Protein AF-A0A929ZUH4-F1 (afdb_monomer_lite)

Secondary structure (DSSP, 8-state):
---HHHHHHHTTS---HHHHHHHHHHHHHHHHH-SS----HHHHEEE----TT--S-EEEEEE-SS-EEEEEEEEEEETTEEEEEEEE-

Structure (mmCIF, N/CA/C/O backbone):
data_AF-A0A929ZUH4-F1
#
_entry.id   AF-A0A929ZUH4-F1
#
loop_
_atom_site.group_PDB
_atom_site.id
_atom_site.type_symbol
_atom_site.label_atom_id
_atom_site.label_alt_id
_atom_site.label_comp_id
_atom_site.label_asym_id
_atom_site.label_entity_id
_atom_site.label_seq_id
_atom_site.pdbx_PDB_ins_code
_atom_site.Cartn_x
_atom_site.Cartn_y
_atom_site.Cartn_z
_atom_site.occupancy
_atom_site.B_is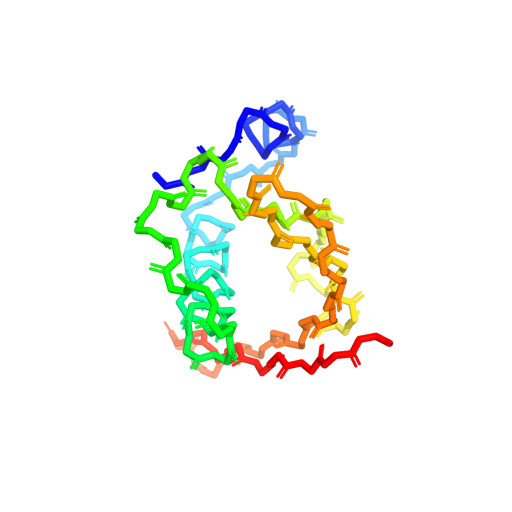o_or_equiv
_atom_site.auth_seq_id
_atom_site.auth_comp_id
_atom_site.auth_asym_id
_atom_site.auth_atom_id
_atom_site.pdbx_PDB_model_num
ATOM 1 N N . PHE A 1 1 ? 8.701 6.549 1.426 1.00 93.31 1 PHE A N 1
ATOM 2 C CA . PHE A 1 1 ? 8.077 5.302 0.941 1.00 93.31 1 PHE A CA 1
ATOM 3 C C . PHE A 1 1 ? 6.921 5.550 -0.021 1.00 93.31 1 PHE A C 1
ATOM 5 O O . PHE A 1 1 ? 6.577 4.630 -0.748 1.00 93.31 1 PHE A O 1
ATOM 12 N N . LEU A 1 2 ? 6.326 6.750 -0.048 1.00 96.50 2 LEU A N 1
ATOM 13 C CA . LEU A 1 2 ? 5.281 7.073 -1.015 1.00 96.50 2 LEU A CA 1
ATOM 14 C C . LEU A 1 2 ? 5.830 7.087 -2.446 1.00 96.50 2 LEU A C 1
ATOM 16 O O . LEU A 1 2 ? 6.888 7.672 -2.689 1.00 96.50 2 LEU A O 1
ATOM 20 N N . HIS A 1 3 ? 5.102 6.462 -3.359 1.00 97.06 3 HIS A N 1
ATOM 21 C CA . HIS A 1 3 ? 5.272 6.553 -4.800 1.00 97.06 3 HIS A CA 1
ATOM 22 C C . HIS A 1 3 ? 4.686 7.887 -5.306 1.00 97.06 3 HIS A C 1
ATOM 24 O O . HIS A 1 3 ? 3.737 8.393 -4.702 1.00 97.06 3 HIS A O 1
ATOM 30 N N . PRO A 1 4 ? 5.200 8.490 -6.397 1.00 95.94 4 PRO A N 1
ATOM 31 C CA . PRO A 1 4 ? 4.688 9.766 -6.912 1.00 95.94 4 PRO A CA 1
ATOM 32 C C . PRO A 1 4 ? 3.170 9.816 -7.143 1.00 95.94 4 PRO A C 1
ATOM 34 O O . PRO A 1 4 ? 2.549 10.842 -6.883 1.00 95.94 4 PRO A O 1
ATOM 37 N N . THR A 1 5 ? 2.559 8.707 -7.569 1.00 95.50 5 THR A N 1
ATOM 38 C CA . THR A 1 5 ? 1.096 8.614 -7.732 1.00 95.50 5 THR A CA 1
ATOM 39 C C . THR A 1 5 ? 0.352 8.743 -6.403 1.00 95.50 5 THR A C 1
ATOM 41 O O . THR A 1 5 ? -0.690 9.387 -6.357 1.00 95.50 5 THR A O 1
ATOM 44 N N . GLU A 1 6 ? 0.900 8.189 -5.317 1.00 96.06 6 GLU A N 1
ATOM 45 C CA . GLU A 1 6 ? 0.336 8.299 -3.966 1.00 96.06 6 GLU A CA 1
ATOM 46 C C . GLU A 1 6 ? 0.429 9.720 -3.433 1.00 96.06 6 GLU A C 1
ATOM 48 O O . GLU A 1 6 ? -0.522 10.213 -2.838 1.00 96.06 6 GLU A O 1
ATOM 53 N N . ILE A 1 7 ? 1.535 10.410 -3.715 1.00 94.75 7 ILE A N 1
ATOM 54 C CA . ILE A 1 7 ? 1.693 11.827 -3.374 1.00 94.75 7 ILE A CA 1
ATOM 55 C C . ILE A 1 7 ? 0.622 12.670 -4.085 1.00 94.75 7 ILE A C 1
ATOM 57 O O . ILE A 1 7 ? -0.013 13.508 -3.444 1.00 94.75 7 ILE A O 1
ATOM 61 N N . ASP A 1 8 ? 0.393 12.431 -5.381 1.00 93.31 8 ASP A N 1
ATOM 62 C CA . ASP A 1 8 ? -0.602 13.176 -6.165 1.00 93.31 8 ASP A CA 1
ATOM 63 C C . ASP A 1 8 ? -2.028 12.994 -5.628 1.00 93.31 8 ASP A C 1
ATOM 65 O O . ASP A 1 8 ? -2.753 13.979 -5.464 1.00 93.31 8 ASP A O 1
ATOM 69 N N . TRP A 1 9 ? -2.446 11.759 -5.325 1.00 93.38 9 TRP A N 1
ATOM 70 C CA . TRP A 1 9 ? -3.810 11.538 -4.844 1.00 93.38 9 TRP A CA 1
ATOM 71 C C . TRP A 1 9 ? -3.995 11.895 -3.366 1.00 93.38 9 TRP A C 1
ATOM 73 O O . TRP A 1 9 ? -5.085 12.347 -3.005 1.00 93.38 9 TRP A O 1
ATOM 83 N N . LEU A 1 10 ? -2.957 11.771 -2.526 1.00 91.81 10 LEU A N 1
ATOM 84 C CA . LEU A 1 10 ? -3.001 12.219 -1.128 1.00 91.81 10 LEU A CA 1
ATOM 85 C C . LEU A 1 10 ? -3.191 13.733 -1.025 1.00 91.81 10 LEU A C 1
ATOM 87 O O . LEU A 1 10 ? -3.963 14.183 -0.188 1.00 91.81 10 LEU A O 1
ATOM 91 N N . GLY A 1 11 ? -2.581 14.517 -1.921 1.00 85.56 11 GLY A N 1
ATOM 92 C CA . GLY A 1 11 ? -2.755 15.974 -1.958 1.00 85.56 11 GLY A CA 1
ATOM 93 C C . GLY A 1 11 ? -4.185 16.448 -2.264 1.00 85.56 11 GLY A C 1
ATOM 94 O O . GLY A 1 11 ? -4.466 17.639 -2.169 1.00 85.56 11 GLY A O 1
ATOM 95 N N . ARG A 1 12 ? -5.093 15.535 -2.642 1.00 83.44 12 ARG A N 1
ATOM 96 C CA . ARG A 1 12 ? -6.490 15.821 -3.020 1.00 83.44 12 ARG A CA 1
ATOM 97 C C . ARG A 1 12 ? -7.515 15.271 -2.027 1.00 83.44 12 ARG A C 1
ATOM 99 O O . ARG A 1 12 ? -8.715 15.366 -2.282 1.00 83.44 12 ARG A O 1
ATOM 106 N N . VAL A 1 13 ? -7.065 14.650 -0.942 1.00 78.19 13 VAL A N 1
ATOM 107 C CA . VAL A 1 13 ? -7.914 14.164 0.153 1.00 78.19 13 VAL A CA 1
ATOM 108 C C . VAL A 1 13 ? -7.466 14.822 1.453 1.00 78.19 13 VAL A C 1
ATOM 110 O O . VAL A 1 13 ? -6.349 15.327 1.538 1.00 78.19 13 VAL A O 1
ATOM 113 N N . GLU A 1 14 ? -8.319 14.824 2.477 1.00 72.81 14 GLU A N 1
ATOM 114 C CA . GLU A 1 14 ? -7.876 15.167 3.830 1.00 72.81 14 GLU A CA 1
ATOM 115 C C . GLU A 1 14 ? -6.923 14.061 4.315 1.00 72.81 14 GLU A C 1
ATOM 117 O O . GLU A 1 14 ? -7.320 13.035 4.870 1.00 72.81 14 GLU A O 1
ATOM 122 N N . SER A 1 15 ? -5.643 14.208 3.975 1.00 66.81 15 SER A N 1
ATOM 123 C CA . SER A 1 15 ? -4.625 13.201 4.237 1.00 66.81 15 SER A CA 1
ATOM 124 C C . SER A 1 15 ? -4.084 13.371 5.654 1.00 66.81 15 SER A C 1
ATOM 126 O O . SER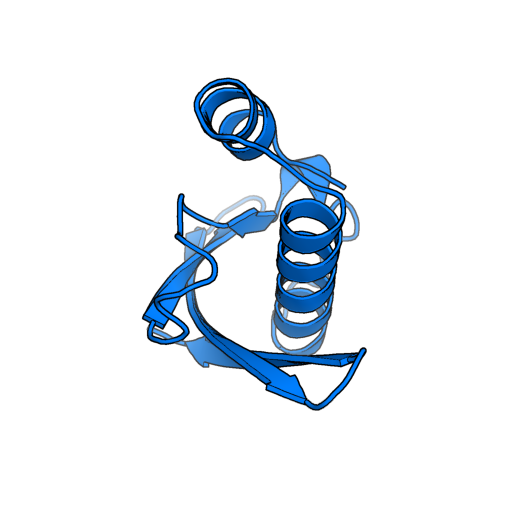 A 1 15 ? -3.295 14.276 5.927 1.00 66.81 15 SER A O 1
ATOM 128 N N . GLY A 1 16 ? -4.498 12.489 6.559 1.00 81.75 16 GLY A N 1
ATOM 129 C CA . GLY A 1 16 ? -3.923 12.377 7.899 1.00 81.75 16 GLY A CA 1
ATOM 130 C C . GLY A 1 16 ? -2.772 11.369 7.986 1.00 81.75 16 GLY A C 1
ATOM 131 O O . GLY A 1 16 ? -2.513 10.597 7.059 1.00 81.75 16 GLY A O 1
ATOM 132 N N . ILE A 1 17 ? -2.141 11.318 9.163 1.00 90.19 17 ILE A N 1
ATOM 133 C CA . ILE A 1 17 ? -1.158 10.287 9.552 1.00 90.19 17 ILE A CA 1
ATOM 134 C C . ILE A 1 17 ? -1.696 8.871 9.286 1.00 90.19 17 ILE A C 1
ATOM 136 O O . ILE A 1 17 ? -0.940 7.987 8.902 1.00 90.19 17 ILE A O 1
ATOM 140 N N . GLU A 1 18 ? -3.007 8.663 9.410 1.00 91.12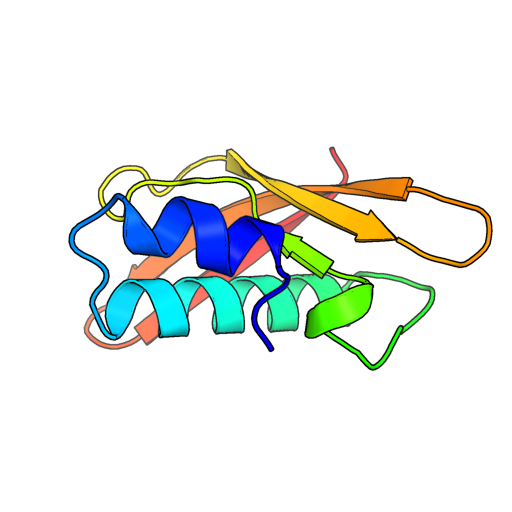 18 GLU A N 1
ATOM 141 C CA . GLU A 1 18 ? -3.659 7.374 9.168 1.00 91.12 18 GLU A CA 1
ATOM 142 C C . GLU A 1 18 ? -3.482 6.838 7.744 1.00 91.12 18 GLU A C 1
ATOM 144 O O . GLU A 1 18 ? -3.169 5.662 7.579 1.00 91.12 18 GLU A O 1
ATOM 149 N N . HIS A 1 19 ? -3.600 7.686 6.716 1.00 92.44 19 HIS A N 1
ATOM 150 C CA . HIS A 1 19 ? -3.366 7.255 5.334 1.00 92.44 19 HIS A CA 1
ATOM 151 C C . HIS A 1 19 ? -1.902 6.865 5.119 1.00 92.44 19 HIS A C 1
ATOM 153 O O . HIS A 1 19 ? -1.615 5.875 4.448 1.00 92.44 19 HIS A O 1
ATOM 159 N N . LEU A 1 20 ? -0.973 7.616 5.717 1.00 94.94 20 LEU A N 1
ATOM 160 C CA . LEU A 1 20 ? 0.455 7.311 5.639 1.00 94.94 20 LEU A CA 1
ATOM 161 C C . LEU A 1 20 ? 0.758 5.958 6.293 1.00 94.94 20 LEU A C 1
ATOM 163 O O . LEU A 1 20 ? 1.445 5.131 5.695 1.00 94.94 20 LEU A O 1
ATOM 167 N N . THR A 1 21 ? 0.199 5.710 7.478 1.00 95.31 21 THR A N 1
ATOM 168 C CA . THR A 1 21 ? 0.340 4.437 8.196 1.00 95.31 21 THR A CA 1
ATOM 169 C C . THR A 1 21 ? -0.280 3.277 7.420 1.00 95.31 21 THR A C 1
ATOM 171 O O . THR A 1 21 ? 0.335 2.218 7.314 1.00 95.31 21 THR A O 1
ATOM 174 N N . ALA A 1 22 ? -1.460 3.475 6.831 1.00 94.88 22 ALA A N 1
ATOM 175 C CA . ALA A 1 22 ? -2.130 2.472 6.011 1.00 94.88 22 ALA A CA 1
ATOM 176 C C . ALA A 1 22 ? -1.303 2.096 4.771 1.00 94.88 22 ALA A C 1
ATOM 178 O O . ALA A 1 22 ? -1.051 0.914 4.543 1.00 94.88 22 ALA A O 1
ATOM 179 N N . ILE A 1 23 ? -0.811 3.083 4.010 1.00 96.25 23 ILE A N 1
ATOM 180 C CA . ILE A 1 23 ? 0.042 2.833 2.834 1.00 96.25 23 ILE A CA 1
ATOM 181 C C . ILE A 1 23 ? 1.326 2.112 3.248 1.00 96.25 23 ILE A C 1
ATOM 183 O O . ILE A 1 23 ? 1.732 1.158 2.588 1.00 96.25 23 ILE A O 1
ATOM 187 N N . TRP A 1 24 ? 1.962 2.537 4.345 1.00 97.00 24 TRP A N 1
ATOM 188 C CA . TRP A 1 24 ? 3.145 1.859 4.874 1.00 97.00 24 TRP A CA 1
ATOM 189 C C . TRP A 1 24 ? 2.854 0.389 5.200 1.00 97.00 24 TRP A C 1
ATOM 191 O O . TRP A 1 24 ? 3.574 -0.494 4.740 1.00 97.00 24 TRP A O 1
ATOM 201 N N . CYS A 1 25 ? 1.771 0.121 5.936 1.00 96.94 25 CYS A N 1
ATOM 202 C CA . CYS A 1 25 ? 1.379 -1.232 6.327 1.00 96.94 25 CYS A CA 1
ATOM 203 C C . CYS A 1 25 ? 1.109 -2.131 5.108 1.00 96.94 25 CYS A C 1
ATOM 205 O O . CYS A 1 25 ? 1.597 -3.261 5.051 1.00 96.94 25 CYS A O 1
ATOM 207 N N . ILE A 1 26 ? 0.414 -1.607 4.093 1.00 97.25 26 ILE A N 1
ATOM 208 C CA . ILE A 1 26 ? 0.160 -2.321 2.835 1.00 97.25 26 ILE A CA 1
ATOM 209 C C . ILE A 1 26 ? 1.475 -2.641 2.113 1.00 97.25 26 ILE A C 1
ATOM 211 O O . ILE A 1 26 ? 1.675 -3.779 1.695 1.00 97.25 26 ILE A O 1
ATOM 215 N N . LYS A 1 27 ? 2.405 -1.686 1.995 1.00 97.50 27 LYS A N 1
ATOM 216 C CA . LYS A 1 27 ? 3.692 -1.922 1.313 1.00 97.50 27 LYS A CA 1
ATOM 217 C C . LYS A 1 27 ? 4.567 -2.945 2.030 1.00 97.50 27 LYS A C 1
ATOM 219 O O . LYS A 1 27 ? 5.177 -3.782 1.373 1.00 97.50 27 LYS A O 1
ATOM 224 N N . GLU A 1 28 ? 4.563 -2.942 3.359 1.00 97.38 28 GLU A N 1
ATOM 225 C CA . GLU A 1 28 ? 5.214 -3.980 4.161 1.00 97.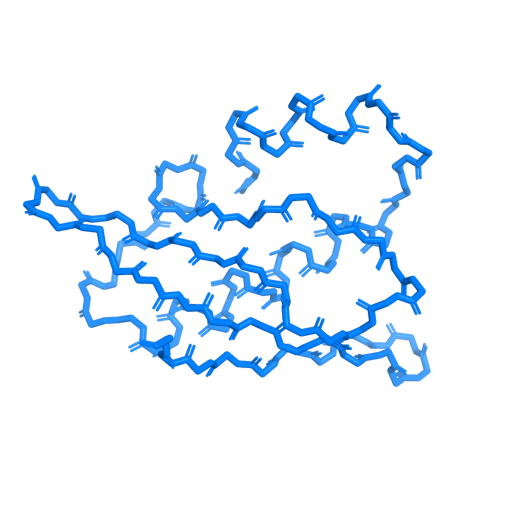38 28 GLU A CA 1
ATOM 226 C C . GLU A 1 28 ? 4.601 -5.368 3.916 1.00 97.38 28 GLU A C 1
ATOM 228 O O . GLU A 1 28 ? 5.324 -6.362 3.849 1.00 97.38 28 GLU A O 1
ATOM 233 N N . ALA A 1 29 ? 3.274 -5.465 3.778 1.00 96.75 29 ALA A N 1
ATOM 234 C CA . ALA A 1 29 ? 2.598 -6.718 3.436 1.00 96.75 29 ALA A CA 1
ATOM 235 C C . ALA A 1 29 ? 2.954 -7.194 2.015 1.00 96.75 29 ALA A C 1
ATOM 237 O O . ALA A 1 29 ? 3.368 -8.342 1.843 1.00 96.75 29 ALA A O 1
ATOM 238 N N . LEU A 1 30 ? 2.926 -6.294 1.026 1.00 96.50 30 LEU A N 1
ATOM 239 C CA . LEU A 1 30 ? 3.347 -6.582 -0.351 1.00 96.50 30 LEU A CA 1
ATOM 240 C C . LEU A 1 30 ? 4.803 -7.058 -0.413 1.00 96.50 30 LEU A C 1
ATOM 242 O O . LEU A 1 30 ? 5.094 -8.058 -1.062 1.00 96.50 30 LEU A O 1
ATOM 246 N N . PHE A 1 31 ? 5.719 -6.399 0.301 1.00 95.62 31 PHE A N 1
ATOM 247 C CA . PHE A 1 31 ? 7.126 -6.804 0.360 1.00 95.62 31 PHE A CA 1
ATOM 248 C C . PHE A 1 31 ? 7.308 -8.223 0.909 1.00 95.62 31 PHE A C 1
ATOM 250 O O . PHE A 1 31 ? 8.199 -8.955 0.468 1.00 95.62 31 PHE A O 1
ATOM 257 N N . LYS A 1 32 ? 6.464 -8.651 1.858 1.00 94.94 32 LYS A N 1
ATOM 258 C CA . LYS A 1 32 ? 6.524 -10.007 2.426 1.00 94.94 32 LYS A CA 1
ATOM 259 C C . LYS A 1 32 ? 6.157 -11.071 1.397 1.00 94.94 32 LYS A C 1
ATOM 261 O O . LYS A 1 32 ? 6.845 -12.091 1.355 1.00 94.94 32 LYS A O 1
ATOM 266 N N . ILE A 1 33 ? 5.160 -10.824 0.548 1.00 92.25 33 ILE A N 1
ATOM 267 C CA . ILE A 1 33 ? 4.671 -11.818 -0.421 1.00 92.25 33 ILE A CA 1
ATOM 268 C C . ILE A 1 33 ? 5.350 -11.729 -1.795 1.00 92.25 33 ILE A C 1
ATOM 270 O O . ILE A 1 33 ? 5.545 -12.757 -2.435 1.00 92.25 33 ILE A O 1
ATOM 274 N N . HIS A 1 34 ? 5.788 -10.542 -2.231 1.00 90.12 34 HIS A N 1
ATOM 275 C CA . HIS A 1 34 ? 6.393 -10.367 -3.554 1.00 90.12 34 HIS A CA 1
ATOM 276 C C . HIS A 1 34 ? 7.741 -11.088 -3.650 1.00 90.12 34 HIS A C 1
ATOM 278 O O . HIS A 1 34 ? 8.570 -11.016 -2.734 1.00 90.12 34 HIS A O 1
ATOM 284 N N . SER A 1 35 ? 7.963 -11.800 -4.753 1.00 83.44 35 SER A N 1
ATOM 285 C CA . SER A 1 35 ? 9.112 -12.697 -4.923 1.00 83.44 35 SER A CA 1
ATOM 286 C C . SER A 1 35 ? 10.405 -11.958 -5.281 1.00 83.44 35 SER A C 1
ATOM 288 O O . SER A 1 35 ? 11.481 -12.377 -4.856 1.00 83.44 35 SER A O 1
ATOM 290 N N . SER A 1 36 ? 10.314 -10.828 -5.990 1.00 81.81 36 SER A N 1
ATOM 291 C CA . SER A 1 36 ? 11.478 -10.073 -6.476 1.00 81.81 36 SER A CA 1
ATOM 292 C C . SER A 1 36 ? 12.162 -9.244 -5.381 1.00 81.81 36 SER A C 1
ATOM 294 O O . SER A 1 36 ? 13.271 -8.758 -5.595 1.00 81.81 36 SER A O 1
ATOM 296 N N . LYS A 1 37 ? 11.516 -9.074 -4.213 1.00 79.31 37 LYS A N 1
ATOM 297 C CA . LYS A 1 37 ? 12.040 -8.361 -3.027 1.00 79.31 37 LYS A CA 1
ATOM 298 C C . LYS A 1 37 ? 12.671 -7.005 -3.362 1.00 79.31 37 LYS A C 1
ATOM 300 O O . LYS A 1 37 ? 13.740 -6.659 -2.860 1.00 79.31 37 LYS A O 1
ATOM 305 N N . GLN A 1 38 ? 12.004 -6.219 -4.207 1.00 85.31 38 GLN A N 1
ATOM 306 C CA . GLN A 1 38 ? 12.461 -4.868 -4.523 1.00 85.31 38 GLN A CA 1
ATOM 307 C C . GLN A 1 38 ? 12.468 -4.009 -3.250 1.00 85.31 38 GLN A C 1
ATOM 309 O O . GLN A 1 38 ? 11.477 -3.975 -2.523 1.00 85.31 38 GLN A O 1
ATOM 314 N N . TRP A 1 39 ? 13.575 -3.317 -2.977 1.00 84.38 39 TRP A N 1
ATOM 315 C CA . TRP A 1 39 ? 13.791 -2.621 -1.698 1.00 84.38 39 TRP A CA 1
ATOM 316 C C . TRP A 1 39 ? 13.164 -1.221 -1.651 1.00 84.38 39 TRP A C 1
ATOM 318 O O . TRP A 1 39 ? 12.900 -0.683 -0.578 1.00 84.38 39 TRP A O 1
ATOM 328 N N . SER A 1 40 ? 12.929 -0.602 -2.810 1.00 92.62 40 SER A N 1
ATOM 329 C CA . SER A 1 40 ? 12.440 0.776 -2.886 1.00 92.62 40 SER A CA 1
ATOM 330 C C . SER A 1 40 ? 10.913 0.836 -2.982 1.00 92.62 40 SER A C 1
ATOM 332 O O . SER A 1 40 ? 10.330 0.768 -4.062 1.00 92.62 40 SER A O 1
ATOM 334 N N . PHE A 1 41 ? 10.246 1.049 -1.844 1.00 95.38 41 PHE A N 1
ATOM 335 C CA . PHE A 1 41 ? 8.792 1.285 -1.773 1.00 95.38 41 PHE A CA 1
ATOM 336 C C . PHE A 1 41 ? 8.313 2.486 -2.588 1.00 95.38 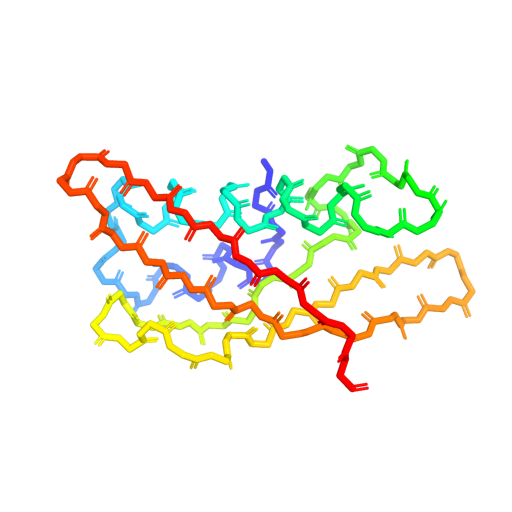41 PHE A C 1
ATOM 338 O O . PHE A 1 41 ? 7.173 2.513 -3.041 1.00 95.38 41 PHE A O 1
ATOM 345 N N . LYS A 1 42 ? 9.178 3.488 -2.763 1.00 95.50 42 LYS A N 1
ATOM 346 C CA . LYS A 1 42 ? 8.875 4.690 -3.546 1.00 95.50 42 LYS A CA 1
ATOM 347 C C . LYS A 1 42 ? 8.850 4.414 -5.051 1.00 95.50 42 LYS A C 1
ATOM 349 O O . LYS A 1 42 ? 8.193 5.156 -5.768 1.00 95.50 42 LYS A O 1
ATOM 354 N N . GLU A 1 43 ? 9.587 3.414 -5.519 1.00 93.69 43 GLU A N 1
ATOM 355 C CA . GLU A 1 43 ? 9.783 3.165 -6.952 1.00 93.69 43 GLU A CA 1
ATOM 356 C C . GLU A 1 43 ? 8.954 1.983 -7.442 1.00 93.69 43 GLU A C 1
ATOM 358 O O . GLU A 1 43 ? 8.352 2.064 -8.504 1.00 93.69 43 GLU A O 1
ATOM 363 N N . PHE A 1 44 ? 8.895 0.907 -6.658 1.00 95.44 44 PHE A N 1
ATOM 364 C CA . PHE A 1 44 ? 8.395 -0.379 -7.141 1.00 95.44 44 PHE A CA 1
ATOM 365 C C . PHE A 1 44 ? 7.019 -0.758 -6.607 1.00 95.44 44 PHE A C 1
ATOM 367 O O . PHE A 1 44 ? 6.457 -1.732 -7.078 1.00 95.44 44 PHE A O 1
ATOM 374 N N . TYR A 1 45 ? 6.463 -0.027 -5.642 1.00 97.06 45 TYR A N 1
ATOM 375 C CA . TYR A 1 45 ? 5.207 -0.398 -4.987 1.00 97.06 45 TYR A CA 1
ATOM 376 C C . TYR A 1 45 ? 4.222 0.751 -5.099 1.00 97.06 45 TYR A C 1
ATOM 378 O O . TYR A 1 45 ? 4.522 1.868 -4.666 1.00 97.06 45 TYR A O 1
ATOM 386 N N . VAL A 1 46 ? 3.042 0.458 -5.633 1.00 97.56 46 VAL A N 1
ATOM 387 C CA . VAL A 1 46 ? 1.955 1.419 -5.796 1.00 97.56 46 VAL A CA 1
ATOM 388 C C . VAL A 1 46 ? 0.705 0.895 -5.119 1.00 97.56 46 VAL A C 1
ATOM 390 O O . VAL A 1 46 ? 0.258 -0.216 -5.391 1.00 97.56 46 VAL A O 1
ATOM 393 N N . VAL A 1 47 ? 0.135 1.727 -4.258 1.00 96.81 47 VAL A N 1
ATOM 394 C CA . VAL A 1 47 ? -1.196 1.562 -3.682 1.00 96.81 47 VAL A CA 1
ATOM 395 C C . VAL A 1 47 ? -2.132 2.545 -4.385 1.00 96.81 47 VAL A C 1
ATOM 397 O O . VAL A 1 47 ? -1.906 3.763 -4.363 1.00 96.81 47 VAL A O 1
ATOM 400 N N . ASP A 1 48 ? -3.172 2.027 -5.037 1.00 95.69 48 ASP A N 1
ATOM 401 C CA . ASP A 1 48 ? -4.187 2.864 -5.675 1.00 95.69 48 ASP A CA 1
ATOM 402 C C . ASP A 1 48 ? -4.967 3.659 -4.620 1.00 95.69 48 ASP A C 1
ATOM 404 O O . ASP A 1 48 ? -5.031 3.294 -3.447 1.00 95.69 48 ASP A O 1
ATOM 408 N N . LYS A 1 49 ? -5.594 4.761 -5.043 1.00 93.88 49 LYS A N 1
ATOM 409 C CA . LYS A 1 49 ? -6.408 5.604 -4.161 1.00 93.88 49 LYS A CA 1
ATOM 410 C C . LYS A 1 49 ? -7.485 4.775 -3.448 1.00 93.88 49 LYS A C 1
ATOM 412 O O . LYS A 1 49 ? -8.293 4.109 -4.092 1.00 93.88 49 LYS A O 1
ATOM 417 N N . PHE A 1 50 ? -7.563 4.929 -2.131 1.00 91.88 50 PHE A N 1
ATOM 418 C CA . PHE A 1 50 ? -8.594 4.334 -1.281 1.00 91.88 50 PHE A CA 1
ATOM 419 C C . PHE A 1 50 ? -9.145 5.360 -0.285 1.00 91.88 50 PHE A C 1
ATOM 421 O O . PHE A 1 50 ? -8.649 6.484 -0.195 1.00 91.88 50 PHE A O 1
ATOM 428 N N . LEU A 1 51 ? -10.202 4.979 0.431 1.00 87.62 51 LEU A N 1
ATOM 429 C CA . LEU A 1 51 ? -10.756 5.732 1.554 1.00 87.62 51 LEU A CA 1
ATOM 430 C C . LEU A 1 51 ? -10.659 4.858 2.808 1.00 87.62 51 LEU A C 1
ATOM 432 O O . LEU A 1 51 ? -10.891 3.651 2.731 1.00 87.62 51 LEU A O 1
ATOM 436 N N . LEU A 1 52 ? -10.322 5.455 3.954 1.00 85.00 52 LEU A N 1
ATOM 437 C CA . LEU A 1 52 ? -10.133 4.730 5.220 1.00 85.00 52 LEU A CA 1
ATOM 438 C C . LEU A 1 52 ? -11.412 4.068 5.754 1.00 85.00 52 LEU A C 1
ATOM 440 O O . LEU A 1 52 ? -11.327 3.193 6.597 1.00 85.00 52 LEU A O 1
ATOM 444 N N . ASP A 1 53 ? -12.590 4.455 5.276 1.00 75.81 53 ASP A N 1
ATOM 445 C CA . ASP A 1 53 ? -13.879 3.870 5.659 1.00 75.81 53 ASP A CA 1
ATOM 446 C C . ASP A 1 53 ? -14.246 2.613 4.843 1.00 75.81 53 ASP A C 1
ATOM 448 O O . ASP A 1 53 ? -15.192 1.900 5.182 1.00 75.81 53 ASP A O 1
ATOM 452 N N . LYS A 1 54 ? -13.498 2.318 3.769 1.00 65.94 54 LYS A N 1
ATOM 453 C CA . LYS A 1 54 ? -13.738 1.200 2.845 1.00 65.94 54 LYS A CA 1
ATOM 454 C C . LYS A 1 54 ? -12.557 0.243 2.838 1.00 65.94 54 LYS A C 1
ATOM 456 O O . LYS A 1 54 ? -11.745 0.202 1.921 1.00 65.94 54 LYS A O 1
ATOM 461 N N . PHE A 1 55 ? -12.524 -0.580 3.869 1.00 66.25 55 PHE A N 1
ATOM 462 C CA . PHE A 1 55 ? -11.456 -1.518 4.200 1.00 66.25 55 PHE A CA 1
ATOM 463 C C . PHE A 1 55 ? -11.271 -2.722 3.255 1.00 66.25 55 PHE A C 1
ATOM 465 O O . PHE A 1 55 ? -10.476 -3.614 3.534 1.00 66.25 55 PHE A O 1
ATOM 472 N N . SER A 1 56 ? -11.950 -2.783 2.108 1.00 73.00 56 SER A N 1
ATOM 473 C CA . SER A 1 56 ? -11.945 -3.972 1.246 1.00 73.00 56 SER A CA 1
ATOM 474 C C . SER A 1 56 ? -11.388 -3.717 -0.156 1.00 73.00 56 SER A C 1
ATOM 476 O O . SER A 1 56 ? -11.914 -2.868 -0.876 1.00 73.00 56 SER A O 1
ATOM 478 N N . LYS A 1 57 ? -10.430 -4.558 -0.575 1.00 87.44 57 LYS A N 1
ATOM 479 C CA . LYS A 1 57 ? -9.941 -4.717 -1.960 1.00 87.44 57 LYS A CA 1
ATOM 480 C C . LYS A 1 57 ? -9.282 -3.468 -2.554 1.00 87.44 57 LYS A C 1
ATOM 482 O O . LYS A 1 57 ? -9.605 -3.041 -3.662 1.00 87.44 57 LYS A O 1
ATOM 487 N N . ILE A 1 58 ? -8.340 -2.893 -1.815 1.00 95.31 58 ILE A N 1
ATOM 488 C CA . ILE A 1 58 ? -7.477 -1.815 -2.298 1.00 95.31 58 ILE A CA 1
ATOM 489 C C . ILE A 1 58 ? -6.534 -2.400 -3.350 1.00 95.31 58 ILE A C 1
ATOM 491 O O . ILE A 1 58 ? -5.774 -3.326 -3.062 1.00 95.31 58 ILE A O 1
ATOM 495 N N . LYS A 1 59 ? -6.585 -1.871 -4.571 1.00 96.56 59 LYS A N 1
ATOM 496 C CA . LYS A 1 59 ? -5.725 -2.337 -5.659 1.00 96.56 59 LYS A CA 1
A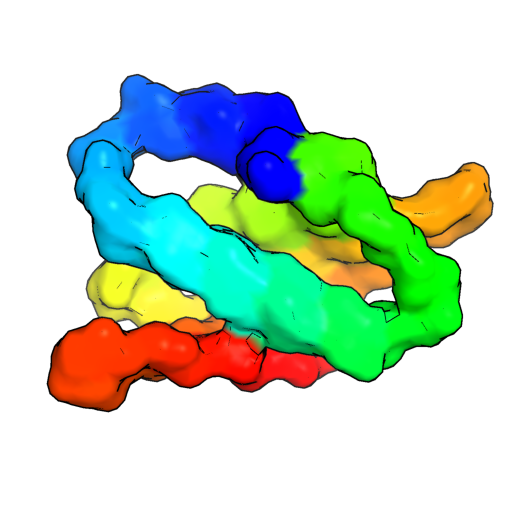TOM 497 C C . LYS A 1 59 ? -4.291 -1.898 -5.429 1.00 96.56 59 LYS A C 1
ATOM 499 O O . LYS A 1 59 ? -4.027 -0.752 -5.067 1.00 96.56 59 LYS A O 1
ATOM 504 N N . CYS A 1 60 ? -3.377 -2.825 -5.649 1.00 96.94 60 CYS A N 1
ATOM 505 C CA . CYS A 1 60 ? -1.958 -2.617 -5.465 1.00 96.94 60 CYS A CA 1
ATOM 506 C C . CYS A 1 60 ? -1.192 -3.185 -6.654 1.00 96.94 60 CYS A C 1
ATOM 508 O O . CYS A 1 60 ? -1.624 -4.144 -7.296 1.00 96.94 60 CYS A O 1
ATOM 510 N N . LYS A 1 61 ? -0.032 -2.599 -6.929 1.00 96.19 61 LYS A N 1
ATOM 511 C CA . LYS A 1 61 ? 0.879 -3.056 -7.974 1.00 96.19 61 LYS A CA 1
ATOM 512 C C . LYS A 1 61 ? 2.297 -3.101 -7.445 1.00 96.19 61 LYS A C 1
ATOM 514 O O . LYS A 1 61 ? 2.722 -2.176 -6.746 1.00 96.19 61 LYS A O 1
ATOM 519 N N . VAL A 1 62 ? 3.024 -4.148 -7.816 1.00 95.56 62 VAL A N 1
ATOM 520 C CA . VAL A 1 62 ? 4.468 -4.229 -7.617 1.00 95.56 62 VAL A CA 1
ATOM 521 C C . VAL A 1 62 ? 5.144 -4.365 -8.974 1.00 95.56 62 VAL A C 1
ATOM 523 O O . VAL A 1 62 ? 4.794 -5.230 -9.771 1.00 95.56 62 VAL A O 1
ATOM 526 N N . PHE A 1 63 ? 6.096 -3.480 -9.240 1.00 91.75 63 PHE A N 1
ATOM 527 C CA . PHE A 1 63 ? 6.869 -3.451 -10.472 1.00 91.75 63 PHE A CA 1
ATOM 528 C C . PHE A 1 63 ? 8.237 -4.084 -10.236 1.00 91.75 63 PHE A C 1
ATOM 530 O O . PHE A 1 63 ? 8.910 -3.785 -9.248 1.00 91.75 63 PHE A O 1
ATOM 537 N N . ASP A 1 64 ? 8.689 -4.906 -11.174 1.00 85.00 64 ASP A N 1
ATOM 538 C CA . ASP A 1 64 ? 10.107 -5.209 -11.333 1.00 85.00 64 ASP A CA 1
ATOM 539 C C . ASP A 1 64 ? 10.590 -4.777 -12.729 1.00 85.00 64 ASP A C 1
ATOM 541 O O . ASP A 1 64 ? 9.912 -4.013 -13.417 1.00 85.00 64 ASP A O 1
ATOM 545 N N . LYS A 1 65 ? 11.805 -5.170 -13.130 1.00 77.31 65 LYS A N 1
ATOM 546 C CA . LYS A 1 65 ? 12.389 -4.727 -14.407 1.00 77.31 65 LYS A CA 1
ATOM 547 C C . LYS A 1 65 ? 11.587 -5.177 -15.631 1.00 77.31 65 LYS A C 1
ATOM 549 O O . LYS A 1 65 ? 11.668 -4.509 -16.656 1.00 77.31 65 LYS A O 1
ATOM 554 N N . ASP A 1 66 ? 10.832 -6.267 -15.516 1.00 80.12 66 ASP A N 1
ATOM 555 C CA . ASP A 1 66 ? 10.239 -6.962 -16.658 1.00 80.12 66 ASP A CA 1
ATOM 556 C C . ASP A 1 66 ? 8.727 -7.206 -16.486 1.00 80.12 66 ASP A C 1
ATOM 558 O O . ASP A 1 66 ? 8.072 -7.675 -17.420 1.00 80.12 66 ASP A O 1
ATOM 562 N N . ARG A 1 67 ? 8.163 -6.923 -15.300 1.00 86.19 67 ARG A N 1
ATOM 563 C CA . ARG A 1 67 ? 6.820 -7.364 -14.895 1.00 86.19 67 ARG A CA 1
ATOM 564 C C . ARG A 1 67 ? 6.082 -6.322 -14.053 1.00 86.19 67 ARG A C 1
ATOM 566 O O . ARG A 1 67 ? 6.679 -5.591 -13.262 1.00 86.19 67 ARG A O 1
ATOM 573 N N . GLU A 1 68 ? 4.758 -6.324 -14.188 1.00 92.31 68 GLU A N 1
ATOM 574 C CA . GLU A 1 68 ? 3.813 -5.720 -13.242 1.00 92.31 68 GLU A CA 1
ATOM 575 C C . GLU A 1 68 ? 3.002 -6.860 -12.620 1.00 92.31 68 GLU A C 1
ATOM 577 O O . GLU A 1 68 ? 2.240 -7.522 -13.326 1.00 92.31 68 GLU A O 1
ATOM 582 N N . ASP A 1 69 ? 3.141 -7.054 -11.312 1.00 94.75 69 ASP A N 1
ATOM 583 C CA . ASP A 1 69 ? 2.314 -7.979 -10.542 1.00 94.75 69 ASP A CA 1
ATOM 584 C C . ASP A 1 69 ? 1.213 -7.192 -9.822 1.00 94.75 69 ASP A C 1
ATOM 586 O O . ASP A 1 69 ? 1.464 -6.130 -9.236 1.00 94.75 69 ASP A O 1
ATOM 590 N N . LYS A 1 70 ? -0.019 -7.702 -9.872 1.00 96.38 70 LYS A N 1
ATOM 591 C CA . LYS A 1 70 ? -1.194 -7.063 -9.273 1.00 96.38 70 LYS A CA 1
ATOM 592 C C . LYS A 1 70 ? -1.626 -7.801 -8.019 1.00 96.38 70 LYS A C 1
ATOM 594 O O . LYS A 1 70 ? -1.600 -9.026 -7.962 1.00 96.38 70 LYS A O 1
ATOM 599 N N . PHE A 1 71 ? -2.038 -7.022 -7.031 1.00 96.44 71 PHE A N 1
ATOM 600 C CA . PHE A 1 71 ? -2.447 -7.517 -5.728 1.00 96.44 71 PHE A CA 1
ATOM 601 C C . PHE A 1 71 ? -3.696 -6.787 -5.250 1.00 96.44 71 PHE A C 1
ATOM 603 O O . PHE A 1 71 ? -3.940 -5.624 -5.592 1.00 96.44 71 PHE A O 1
ATOM 610 N N . LEU A 1 72 ? -4.439 -7.447 -4.371 1.00 96.81 72 LEU A N 1
ATOM 611 C CA . LEU A 1 72 ? -5.489 -6.837 -3.574 1.00 96.81 72 LEU A CA 1
ATOM 612 C C . LEU A 1 72 ? -5.038 -6.765 -2.118 1.00 96.81 72 LEU A C 1
ATOM 614 O O . LEU A 1 72 ? -4.510 -7.727 -1.568 1.00 96.81 72 LEU A O 1
ATOM 618 N N . ALA A 1 73 ? -5.267 -5.617 -1.486 1.00 96.44 73 ALA A N 1
ATOM 619 C CA . ALA A 1 73 ? -5.062 -5.430 -0.060 1.00 96.44 73 ALA A CA 1
ATOM 620 C C . ALA A 1 73 ? -6.404 -5.261 0.664 1.00 96.44 73 ALA A C 1
ATOM 622 O O . ALA A 1 73 ? -7.262 -4.462 0.277 1.00 96.44 73 ALA A O 1
ATOM 623 N N . HIS A 1 74 ? -6.569 -6.006 1.749 1.00 94.94 74 HIS A N 1
ATOM 624 C CA . HIS A 1 74 ? -7.559 -5.758 2.784 1.00 94.94 74 HIS A CA 1
ATOM 625 C C . HIS A 1 74 ? -6.867 -5.047 3.944 1.00 94.94 74 HIS A C 1
ATOM 627 O O . HIS A 1 74 ? -5.787 -5.462 4.368 1.00 94.94 74 HIS A O 1
ATOM 633 N N . LEU A 1 75 ? -7.470 -3.970 4.435 1.00 94.19 75 LEU A N 1
ATOM 634 C CA . LEU A 1 75 ? -6.928 -3.182 5.534 1.00 94.19 75 LEU A CA 1
ATOM 635 C C . LEU A 1 75 ? -7.930 -3.234 6.679 1.00 94.19 75 LEU A C 1
ATOM 637 O O . LEU A 1 75 ? -9.086 -2.939 6.455 1.00 94.19 75 LEU A O 1
ATOM 641 N N . GLU A 1 76 ? -7.512 -3.555 7.892 1.00 92.38 76 GLU A N 1
ATOM 642 C CA . GLU A 1 76 ? -8.377 -3.552 9.070 1.00 92.38 76 GLU A CA 1
ATOM 643 C C . GLU A 1 76 ? -7.750 -2.673 10.152 1.00 92.38 76 GLU A C 1
ATOM 645 O O . GLU A 1 76 ? -6.548 -2.766 10.421 1.00 92.38 76 GLU A O 1
ATOM 650 N N . LYS A 1 77 ? -8.551 -1.801 10.774 1.00 90.31 77 LYS A N 1
ATOM 651 C CA . LYS A 1 77 ? -8.121 -1.028 11.941 1.00 90.31 77 LYS A CA 1
ATOM 652 C C . LYS A 1 77 ? -8.560 -1.747 13.214 1.00 90.31 77 LYS A C 1
ATOM 654 O O . LYS A 1 77 ? -9.753 -1.859 13.480 1.00 90.31 77 LYS A O 1
ATOM 659 N N . ILE A 1 78 ? -7.591 -2.188 14.008 1.00 91.88 78 ILE A N 1
ATOM 660 C CA . ILE A 1 78 ? -7.806 -2.869 15.288 1.00 91.88 78 ILE A CA 1
ATOM 661 C C . ILE A 1 78 ? -7.273 -1.940 16.375 1.00 91.88 78 ILE A C 1
ATOM 663 O O . ILE A 1 78 ? -6.062 -1.790 16.527 1.00 91.88 78 ILE A O 1
ATOM 667 N N . GLU A 1 79 ? -8.172 -1.269 17.096 1.00 91.69 79 GLU A N 1
ATOM 668 C CA . GLU A 1 79 ? -7.825 -0.197 18.040 1.00 91.69 79 GLU A CA 1
ATOM 669 C C . GLU A 1 79 ? -6.948 0.891 17.380 1.00 91.69 79 GLU A C 1
ATOM 671 O O . GLU A 1 79 ? -7.417 1.634 16.515 1.00 91.69 79 GLU A O 1
ATOM 676 N N . ASN A 1 80 ? -5.672 0.976 17.769 1.00 91.19 80 ASN A N 1
ATOM 677 C CA . ASN A 1 80 ? -4.683 1.921 17.245 1.00 91.19 80 ASN A CA 1
ATOM 678 C C . ASN A 1 80 ? -3.722 1.287 16.222 1.00 91.19 80 ASN A C 1
ATOM 680 O O . ASN A 1 80 ? -2.742 1.918 15.825 1.00 91.19 80 ASN A O 1
ATOM 684 N N . TYR A 1 81 ? -3.982 0.049 15.801 1.00 92.00 81 TYR A N 1
ATOM 685 C CA . TYR A 1 81 ? -3.155 -0.705 14.866 1.00 92.00 81 TYR A CA 1
ATOM 686 C C . TYR A 1 81 ? -3.832 -0.832 13.503 1.00 92.00 81 TYR A C 1
ATOM 688 O O . TYR A 1 81 ? -5.057 -0.877 13.397 1.00 92.00 81 TYR A O 1
ATOM 696 N N . TYR A 1 82 ? -3.009 -0.939 12.461 1.00 93.19 82 TYR A N 1
ATOM 697 C CA . TYR A 1 82 ? -3.445 -1.284 11.113 1.00 93.19 82 TYR A CA 1
ATOM 698 C C . TYR A 1 82 ? -2.920 -2.670 10.750 1.00 93.19 82 TYR A C 1
ATOM 700 O O . TYR A 1 82 ? -1.710 -2.898 10.769 1.00 93.19 82 TYR A O 1
ATOM 708 N N . LEU A 1 83 ? -3.828 -3.568 10.389 1.00 94.50 83 LEU A N 1
ATOM 709 C CA . LEU A 1 83 ? -3.536 -4.867 9.801 1.00 94.50 83 LEU A CA 1
ATOM 710 C C . LEU A 1 83 ? -3.746 -4.771 8.289 1.00 94.50 83 LEU A C 1
ATOM 712 O O . LEU A 1 83 ? -4.807 -4.349 7.844 1.00 94.50 83 LEU A O 1
ATOM 716 N N . ALA A 1 84 ? -2.750 -5.175 7.504 1.00 95.75 84 ALA A N 1
ATOM 717 C CA . ALA A 1 84 ? -2.882 -5.330 6.061 1.00 95.75 84 ALA A CA 1
ATOM 718 C C . ALA A 1 84 ? -2.719 -6.806 5.681 1.00 95.75 84 ALA A C 1
ATOM 720 O O . ALA A 1 84 ? -1.731 -7.442 6.053 1.00 95.75 84 ALA A O 1
ATOM 721 N N . ILE A 1 85 ? -3.682 -7.329 4.928 1.00 95.56 85 ILE A N 1
ATOM 722 C CA . ILE A 1 85 ? -3.662 -8.670 4.341 1.00 95.56 85 ILE A CA 1
ATOM 723 C C . ILE A 1 85 ? -3.626 -8.484 2.828 1.00 95.56 85 ILE A C 1
ATOM 725 O O . ILE A 1 85 ? -4.478 -7.794 2.276 1.00 95.56 85 ILE A O 1
ATOM 729 N N . THR A 1 86 ? -2.635 -9.068 2.163 1.00 95.81 86 THR A N 1
ATOM 730 C CA . THR A 1 86 ? -2.435 -8.933 0.715 1.00 95.81 86 THR A CA 1
ATOM 731 C C . THR A 1 86 ? -2.531 -10.288 0.031 1.00 95.81 86 THR A C 1
ATOM 733 O O . THR A 1 86 ? -1.940 -11.252 0.516 1.00 95.81 86 THR A O 1
ATOM 736 N N . GLU A 1 87 ? -3.224 -10.338 -1.101 1.00 94.94 87 GLU A N 1
ATOM 737 C CA . GLU A 1 87 ? -3.385 -11.516 -1.961 1.00 94.94 87 GLU A CA 1
ATOM 738 C C . GLU A 1 87 ? -3.102 -11.155 -3.426 1.00 94.94 87 GLU A C 1
ATOM 740 O O . GLU A 1 87 ? -3.203 -9.987 -3.809 1.00 94.94 87 GLU A O 1
ATOM 745 N N . GLU A 1 88 ? -2.708 -12.141 -4.231 1.00 92.81 88 GLU A N 1
ATOM 746 C CA . GLU A 1 88 ? -2.582 -11.988 -5.689 1.00 92.81 88 GLU A CA 1
ATOM 747 C C . GLU A 1 88 ? -3.979 -11.773 -6.310 1.00 92.81 88 GLU A C 1
ATOM 749 O O . GLU A 1 88 ? -4.950 -12.373 -5.844 1.00 92.81 88 GLU A O 1
ATOM 754 N N . GLU A 1 89 ? -4.089 -10.883 -7.310 1.00 88.44 89 GLU A N 1
ATOM 755 C CA . GLU A 1 89 ? -5.349 -10.624 -8.048 1.00 88.44 89 GLU A CA 1
ATOM 756 C C . GLU A 1 89 ? -5.665 -11.710 -9.089 1.00 88.44 89 GLU A C 1
ATOM 758 O O . GLU A 1 89 ? -4.743 -12.109 -9.839 1.00 88.44 89 GLU A O 1
#

Foldseek 3Di:
DAAPQNVVVCVVDPNDPVVVQQLVQQLVQCCVPDDVNDPDCHPFKDFDDDDPVDQWFTWIWGDDPPDIWIKTWGWDDDPPDIHIDIDGD

pLDDT: mean 90.88, std 7.49, range [65.94, 97.56]

Sequence (89 aa):
FLHPTEIDWLGRVESGIEHLTAIWCIKEALFKIHSSKQWSFKEFYVVDKFLLDKFSKIKCKVFDKDREDKFLAHLEKIENYYLAITEEE

Radius of gyration: 12.25 Å; chains: 1; bounding box: 28×29×35 Å